Protein AF-A0A1X7SLJ1-F1 (afdb_monomer)

Organism: Amphimedon queenslandica (NCBI:txid400682)

Foldseek 3Di:
DDPPDQLADDFDDWDWDQDPVGIWIKTWNCVQCVQVVVQQVVCVVVCVQPPWDQLDDDAQFKGKIQAPVSPVPHFATPVRAQAAAGADPSDAQQAWFWKWFDAPWGSGGGRMIITGNTRDRVCHPTIHTTIGTDDDPPPD

Radius of gyration: 14.6 Å; Cα contacts (8 Å, |Δi|>4): 293; chains: 1; bounding box: 32×45×34 Å

InterPro domains:
  IPR002130 Cyclophilin-type peptidyl-prolyl cis-trans isomerase domain [PF00160] (16-134)
  IPR002130 Cyclophilin-type peptidyl-prolyl cis-trans isomerase domain [PR00153] (28-43)
  IPR002130 Cyclophilin-type peptidyl-prolyl cis-trans isomerase domain [PR00153] (54-66)
  IPR002130 Cyclophilin-type peptidyl-prolyl cis-trans isomerase domain [PR00153] (97-112)
  IPR002130 Cyclophilin-type peptidyl-prolyl cis-trans isomerase domain [PR00153] (112-124)
  IPR002130 Cyclophilin-type peptidyl-prolyl cis-trans isomerase domain [PR00153] (125-140)
  IPR002130 Cyclophilin-type peptidyl-prolyl cis-trans isomerase domain [PS50072] (19-140)
  IPR020892 Cyclophilin-type peptidyl-prolyl cis-trans isomerase, conserved site [PS00170] (49-66)
  IPR024936 Cyclophilin-type peptidyl-prolyl cis-trans isomerase [PIRSF001467] (14-133)
  IPR029000 Cyclophilin-like domain superfamily [G3DSA:2.40.100.10] (1-139)
  IPR029000 Cyclophilin-like domain superfamily [SSF50891] (4-134)
  IPR044666 Cyclophilin-type peptidyl-prolyl cis-trans isomerase, cyclophilin A-like [PTHR45625] (11-135)

Structure (mmCIF, N/CA/C/O backbone):
data_AF-A0A1X7SLJ1-F1
#
_entry.id   AF-A0A1X7SLJ1-F1
#
loop_
_atom_site.group_PDB
_atom_site.id
_atom_site.type_symbol
_atom_site.label_atom_id
_atom_site.label_alt_id
_atom_site.label_comp_id
_atom_site.label_asym_id
_atom_site.label_entity_id
_atom_site.label_seq_id
_atom_site.pdbx_PDB_ins_code
_atom_site.Cartn_x
_atom_site.Cartn_y
_atom_site.Cartn_z
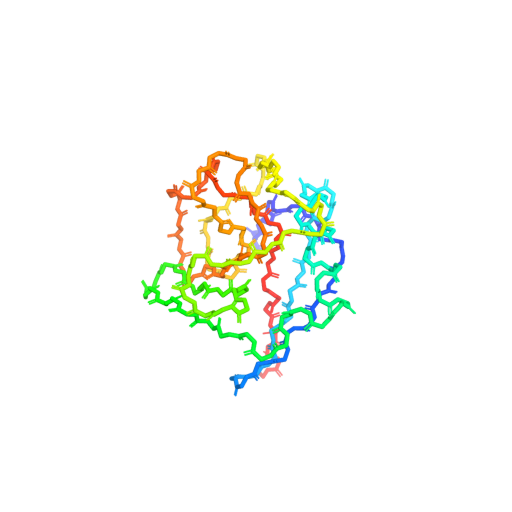_atom_site.occupancy
_atom_site.B_iso_or_equiv
_atom_site.auth_seq_id
_atom_site.auth_comp_id
_atom_site.auth_asym_id
_atom_site.auth_atom_id
_atom_site.pdbx_PDB_model_num
ATOM 1 N N . MET A 1 1 ? 1.566 -31.219 -17.785 1.00 46.25 1 MET A N 1
ATOM 2 C CA . MET A 1 1 ? 2.276 -30.556 -16.670 1.00 46.25 1 MET A CA 1
ATOM 3 C C . MET A 1 1 ? 2.149 -29.055 -16.866 1.00 46.25 1 MET A C 1
ATOM 5 O O . MET A 1 1 ? 2.742 -28.537 -17.800 1.00 46.25 1 MET A O 1
ATOM 9 N N . SER A 1 2 ? 1.320 -28.366 -16.083 1.00 50.44 2 SER A N 1
ATOM 10 C CA . SER A 1 2 ? 1.205 -26.905 -16.159 1.00 50.44 2 SER A CA 1
ATOM 11 C C . SER A 1 2 ? 2.383 -26.271 -15.421 1.00 50.44 2 SER A C 1
ATOM 13 O O . SER A 1 2 ? 2.438 -26.303 -14.193 1.00 50.44 2 SER A O 1
ATOM 15 N N . SER A 1 3 ? 3.349 -25.722 -16.151 1.00 61.53 3 SER A N 1
ATOM 16 C CA . SER A 1 3 ? 4.508 -25.046 -15.566 1.00 61.53 3 SER A CA 1
ATOM 17 C C . SER A 1 3 ? 4.176 -23.582 -15.263 1.00 61.53 3 SER A C 1
ATOM 19 O O . SER A 1 3 ? 4.586 -22.675 -15.987 1.00 61.53 3 SER A O 1
ATOM 21 N N . ILE A 1 4 ? 3.391 -23.344 -14.211 1.00 75.62 4 ILE A N 1
ATOM 22 C CA . ILE A 1 4 ? 3.229 -21.998 -13.651 1.00 75.62 4 ILE A CA 1
ATOM 23 C C . ILE A 1 4 ? 4.381 -21.788 -12.667 1.00 75.62 4 ILE A C 1
ATOM 25 O O . ILE A 1 4 ? 4.387 -22.354 -11.576 1.00 75.62 4 ILE A O 1
ATOM 29 N N . TYR A 1 5 ? 5.380 -20.999 -13.063 1.00 75.38 5 TYR A N 1
ATOM 30 C CA . TYR A 1 5 ? 6.496 -20.637 -12.191 1.00 75.38 5 TYR A CA 1
ATOM 31 C C . TYR A 1 5 ? 6.146 -19.381 -11.392 1.00 75.38 5 TYR A C 1
ATOM 33 O O . TYR A 1 5 ? 6.043 -18.289 -11.948 1.00 75.38 5 TYR A O 1
ATOM 41 N N . ILE A 1 6 ? 5.987 -19.526 -10.076 1.00 77.00 6 ILE A N 1
ATOM 42 C CA . ILE A 1 6 ? 5.844 -18.385 -9.167 1.00 77.00 6 ILE A CA 1
ATOM 43 C C . ILE A 1 6 ? 7.248 -17.885 -8.819 1.00 77.00 6 ILE A C 1
ATOM 45 O O . ILE A 1 6 ? 8.001 -18.550 -8.113 1.00 77.00 6 ILE A O 1
ATOM 49 N N . THR A 1 7 ? 7.611 -16.709 -9.330 1.00 85.38 7 THR A N 1
ATOM 50 C CA . THR A 1 7 ? 8.931 -16.092 -9.101 1.00 85.38 7 THR A CA 1
ATOM 51 C C . THR A 1 7 ? 8.991 -15.254 -7.821 1.00 85.38 7 THR A C 1
ATOM 53 O O . THR A 1 7 ? 10.076 -14.908 -7.347 1.00 85.38 7 THR A O 1
ATOM 56 N N . GLU A 1 8 ? 7.840 -14.915 -7.238 1.00 93.50 8 GLU A N 1
ATOM 57 C CA . GLU A 1 8 ? 7.737 -14.160 -5.985 1.00 93.50 8 GLU A CA 1
ATOM 58 C C . GLU A 1 8 ? 8.351 -14.947 -4.809 1.00 93.50 8 GLU A C 1
ATOM 60 O O . GLU A 1 8 ? 8.296 -16.179 -4.794 1.00 93.50 8 GLU A O 1
ATOM 65 N N . PRO A 1 9 ? 8.999 -14.285 -3.836 1.00 95.62 9 PRO A N 1
ATOM 66 C CA . PRO A 1 9 ? 9.437 -14.938 -2.607 1.00 95.62 9 PRO A CA 1
ATOM 67 C C . PRO A 1 9 ? 8.244 -15.405 -1.767 1.00 95.62 9 PRO A C 1
ATOM 69 O O . PRO A 1 9 ? 7.138 -14.871 -1.913 1.00 95.62 9 PRO A O 1
ATOM 72 N N . PRO A 1 10 ? 8.440 -16.421 -0.907 1.00 95.69 10 PRO A N 1
ATOM 73 C CA . PRO A 1 10 ? 7.410 -16.825 0.036 1.00 95.69 10 PRO A CA 1
ATOM 74 C C . PRO A 1 10 ? 7.101 -15.670 0.993 1.00 95.69 10 PRO A C 1
ATOM 76 O O . PRO A 1 10 ? 7.999 -14.952 1.431 1.00 95.69 10 PRO A O 1
ATOM 79 N N . THR A 1 11 ? 5.825 -15.498 1.312 1.00 97.00 11 THR A N 1
ATOM 80 C CA . THR A 1 11 ? 5.351 -14.510 2.283 1.00 97.00 11 THR A CA 1
ATOM 81 C C . THR A 1 11 ? 5.567 -15.012 3.713 1.00 97.00 11 THR A C 1
ATOM 83 O O . THR A 1 11 ? 5.664 -16.213 3.975 1.00 97.00 11 THR A O 1
ATOM 86 N N . LYS A 1 12 ? 5.665 -14.081 4.663 1.00 95.50 12 LYS A N 1
ATOM 87 C CA . LYS A 1 12 ? 5.738 -14.356 6.099 1.00 95.50 12 LYS A CA 1
ATOM 88 C C . LYS A 1 12 ? 4.983 -13.270 6.861 1.00 95.50 12 LYS A C 1
ATOM 90 O O . LYS A 1 12 ? 5.492 -12.166 7.041 1.00 95.50 12 LYS A O 1
ATOM 95 N N . GLY A 1 13 ? 3.797 -13.622 7.344 1.00 93.81 13 GLY A N 1
ATOM 96 C CA . GLY A 1 13 ? 2.869 -12.707 8.011 1.00 93.81 13 GLY A CA 1
ATOM 97 C C . GLY A 1 13 ? 1.598 -12.511 7.191 1.00 93.81 13 GLY A C 1
ATOM 98 O O . GLY A 1 13 ? 1.627 -12.578 5.961 1.00 93.81 13 GLY A O 1
ATOM 99 N N . LYS A 1 14 ? 0.482 -12.304 7.890 1.00 96.69 14 LYS A N 1
ATOM 100 C CA . LYS A 1 14 ? -0.841 -12.111 7.301 1.00 96.69 14 LYS A CA 1
ATOM 101 C C . LYS A 1 14 ? -1.619 -11.088 8.123 1.00 96.69 14 LYS A C 1
ATOM 103 O O . LYS A 1 14 ? -1.541 -11.123 9.349 1.00 96.69 14 LYS A O 1
ATOM 108 N N . VAL A 1 15 ? -2.368 -10.227 7.449 1.00 97.81 15 VAL A N 1
ATOM 109 C CA . VAL A 1 15 ? -3.309 -9.271 8.044 1.00 97.81 15 VAL A CA 1
ATOM 110 C C . VAL A 1 15 ? -4.657 -9.444 7.352 1.00 97.81 15 VAL A C 1
ATOM 112 O O . VAL A 1 15 ? -4.705 -9.609 6.135 1.00 97.81 15 VAL A O 1
ATOM 115 N N . LEU A 1 16 ? -5.738 -9.426 8.126 1.00 97.94 16 LEU A N 1
ATOM 116 C CA . LEU A 1 16 ? -7.106 -9.429 7.617 1.00 97.94 16 LEU A CA 1
ATOM 117 C C . LEU A 1 16 ? -7.679 -8.019 7.767 1.00 97.94 16 LEU A C 1
ATOM 119 O O . LEU A 1 16 ? -7.811 -7.536 8.889 1.00 97.94 16 LEU A O 1
ATOM 123 N N . LEU A 1 17 ? -8.038 -7.383 6.653 1.00 97.62 17 LEU A N 1
ATOM 124 C CA . LEU A 1 17 ? -8.795 -6.134 6.655 1.00 97.62 17 LEU A CA 1
ATOM 125 C C . LEU A 1 17 ? -10.277 -6.451 6.462 1.00 97.62 17 LEU A C 1
ATOM 127 O O . LEU A 1 17 ? -10.664 -6.991 5.427 1.00 97.62 17 LEU A O 1
ATOM 131 N N . LYS A 1 18 ? -11.105 -6.099 7.444 1.00 97.69 18 LYS A N 1
ATOM 132 C CA . LYS A 1 18 ? -12.563 -6.186 7.328 1.00 97.69 18 LYS A CA 1
ATOM 133 C C . LYS A 1 18 ? -13.082 -4.872 6.774 1.00 97.69 18 LYS A C 1
ATOM 135 O O . LYS A 1 18 ? -12.975 -3.845 7.436 1.00 97.69 18 LYS A O 1
ATOM 140 N N . THR A 1 19 ? -13.612 -4.895 5.559 1.00 97.69 19 THR A N 1
ATOM 141 C CA . THR A 1 19 ? -14.130 -3.693 4.896 1.00 97.69 19 THR A CA 1
ATOM 142 C C . THR A 1 19 ? -15.639 -3.785 4.717 1.00 97.69 19 THR A C 1
ATOM 144 O O . THR A 1 19 ? -16.236 -4.855 4.835 1.00 97.69 19 THR A O 1
ATOM 147 N N . THR A 1 20 ? -16.273 -2.668 4.365 1.00 97.62 20 THR A N 1
ATOM 148 C CA . THR A 1 20 ? -17.707 -2.626 4.039 1.00 97.62 20 THR A CA 1
ATOM 149 C C . THR A 1 20 ? -18.084 -3.477 2.823 1.00 97.62 20 THR A C 1
ATOM 151 O O . THR A 1 20 ? -19.250 -3.832 2.671 1.00 97.62 20 THR A O 1
ATOM 154 N N . LEU A 1 21 ? -17.116 -3.828 1.969 1.00 96.31 21 LEU A N 1
ATOM 155 C CA . LEU A 1 21 ? -17.306 -4.667 0.781 1.00 96.31 21 LEU A CA 1
ATOM 156 C C . LEU A 1 21 ? -16.815 -6.109 0.979 1.00 96.31 21 LEU A C 1
ATOM 158 O O . LEU A 1 21 ? -16.764 -6.879 0.020 1.00 96.31 21 LEU A O 1
ATOM 162 N N . GLY A 1 22 ? -16.469 -6.478 2.213 1.00 96.19 22 GLY A N 1
ATOM 163 C CA . GLY A 1 22 ? -15.998 -7.808 2.575 1.00 96.19 22 GLY A CA 1
ATOM 164 C C . GLY A 1 22 ? -14.551 -7.838 3.053 1.00 96.19 22 GLY A C 1
ATOM 165 O O . GLY A 1 22 ? -13.889 -6.813 3.245 1.00 96.19 22 GLY A O 1
ATOM 166 N N . ASP A 1 23 ? -14.080 -9.057 3.262 1.00 97.06 23 ASP A N 1
ATOM 167 C CA . ASP A 1 23 ? -12.800 -9.353 3.887 1.00 97.06 23 ASP A CA 1
ATOM 168 C C . ASP A 1 23 ? -11.666 -9.378 2.853 1.00 97.06 23 ASP A C 1
ATOM 170 O O . ASP A 1 23 ? -11.761 -10.030 1.811 1.00 97.06 23 ASP A O 1
ATOM 174 N N . ILE A 1 24 ? -10.565 -8.689 3.158 1.00 96.75 24 ILE A N 1
ATOM 175 C CA . ILE A 1 24 ? -9.343 -8.675 2.350 1.00 96.75 24 ILE A CA 1
ATOM 176 C C . ILE A 1 24 ? -8.206 -9.272 3.174 1.00 96.75 24 ILE A C 1
ATOM 178 O O . ILE A 1 24 ? -7.664 -8.650 4.088 1.00 96.75 24 ILE A O 1
ATOM 182 N N . ASP A 1 25 ? -7.815 -10.488 2.813 1.00 97.69 25 ASP A N 1
ATOM 183 C CA . ASP A 1 25 ? -6.649 -11.157 3.375 1.00 97.69 25 ASP A CA 1
ATOM 184 C C . ASP A 1 25 ? -5.371 -10.711 2.655 1.00 97.69 25 ASP A C 1
ATOM 186 O O . ASP A 1 25 ? -5.199 -10.974 1.464 1.00 97.69 25 ASP A O 1
ATOM 190 N N . ILE A 1 26 ? -4.440 -10.091 3.378 1.00 98.38 26 ILE A N 1
ATOM 191 C CA . ILE A 1 26 ? -3.153 -9.624 2.852 1.00 98.38 26 ILE A CA 1
ATOM 192 C C . ILE A 1 26 ? -2.023 -10.473 3.433 1.00 98.38 26 ILE A C 1
ATOM 194 O O . ILE A 1 26 ? -1.850 -10.556 4.646 1.00 98.38 26 ILE A O 1
ATOM 198 N N . GLU A 1 27 ? -1.218 -11.079 2.565 1.00 98.31 27 GLU A N 1
ATOM 199 C CA . GLU A 1 27 ? 0.040 -11.730 2.925 1.00 98.31 27 GLU A CA 1
ATOM 200 C C . GLU A 1 27 ? 1.219 -10.775 2.726 1.00 98.31 27 GLU A C 1
ATOM 202 O O . GLU A 1 27 ? 1.272 -10.039 1.740 1.00 98.31 27 GLU A O 1
ATOM 207 N N . LEU A 1 28 ? 2.186 -10.813 3.642 1.00 98.62 28 LEU A N 1
ATOM 208 C CA . LEU A 1 28 ? 3.260 -9.823 3.723 1.00 98.62 28 LEU A CA 1
ATOM 209 C C . LEU A 1 28 ? 4.630 -10.419 3.388 1.00 98.62 28 LEU A C 1
ATOM 211 O O . LEU A 1 28 ? 4.967 -11.522 3.821 1.00 98.62 28 LEU A O 1
ATOM 215 N N . TRP A 1 29 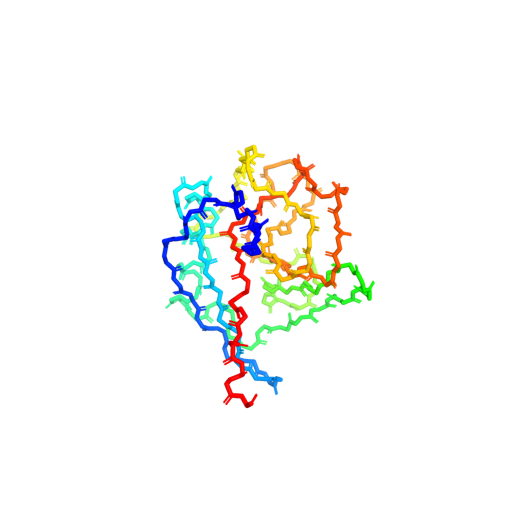? 5.463 -9.663 2.680 1.00 98.56 29 TRP A N 1
ATOM 216 C CA . TRP A 1 29 ? 6.874 -9.978 2.434 1.00 98.56 29 TRP A CA 1
ATOM 217 C C . TRP A 1 29 ? 7.769 -9.325 3.491 1.00 98.56 29 TRP A C 1
ATOM 219 O O . TRP A 1 29 ? 8.596 -8.464 3.201 1.00 98.56 29 TRP A O 1
ATOM 229 N N . SER A 1 30 ? 7.610 -9.744 4.751 1.00 98.12 30 SER A N 1
ATOM 230 C CA . SER A 1 30 ? 8.304 -9.135 5.901 1.00 98.12 30 SER A CA 1
ATOM 231 C C . SER A 1 30 ? 9.828 -9.279 5.889 1.00 98.12 30 SER A C 1
ATOM 233 O O . SER A 1 30 ? 10.512 -8.563 6.617 1.00 98.12 30 SER A O 1
ATOM 235 N N . LYS A 1 31 ? 10.378 -10.190 5.078 1.00 98.06 31 LYS A N 1
ATOM 236 C CA . LYS A 1 31 ? 11.827 -10.317 4.891 1.00 98.06 31 LYS A CA 1
ATOM 237 C C . LYS A 1 31 ? 12.351 -9.299 3.876 1.00 98.06 31 LYS A C 1
ATOM 239 O O . LYS A 1 31 ? 13.444 -8.773 4.062 1.00 98.06 31 LYS A O 1
ATOM 244 N N . GLU A 1 32 ? 11.596 -9.049 2.812 1.00 98.38 32 GLU A N 1
ATOM 245 C CA . GLU A 1 32 ? 11.984 -8.171 1.708 1.00 98.38 32 GLU A CA 1
ATOM 246 C C . GLU A 1 32 ? 11.644 -6.694 1.966 1.00 98.38 32 GLU 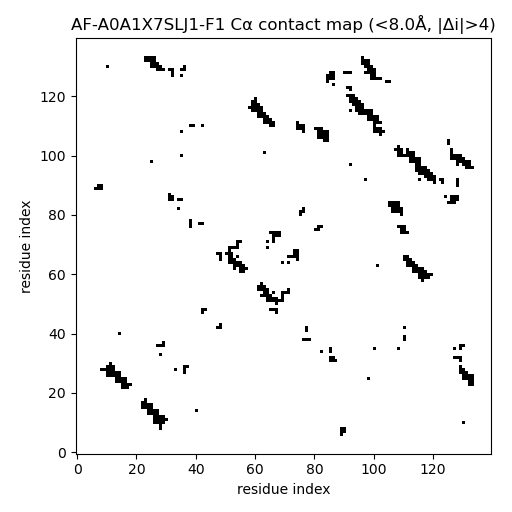A C 1
ATOM 248 O O . GLU A 1 32 ? 12.394 -5.831 1.517 1.00 98.38 32 GLU A O 1
ATOM 253 N N . ALA A 1 33 ? 10.564 -6.409 2.703 1.00 98.44 33 ALA A N 1
ATOM 254 C CA . ALA A 1 33 ? 10.123 -5.060 3.080 1.00 98.44 33 ALA A CA 1
ATOM 255 C C . ALA A 1 33 ? 9.842 -4.955 4.599 1.00 98.44 33 ALA A C 1
ATOM 257 O O . ALA A 1 33 ? 8.684 -4.813 5.016 1.00 98.44 33 ALA A O 1
ATOM 258 N N . PRO A 1 34 ? 10.869 -5.121 5.457 1.00 98.50 34 PRO A N 1
ATOM 259 C CA . PRO A 1 34 ? 10.689 -5.213 6.903 1.00 98.50 34 PRO A CA 1
ATOM 260 C C . PRO A 1 34 ? 10.143 -3.937 7.552 1.00 98.50 34 PRO A C 1
ATOM 262 O O . PRO A 1 34 ? 9.363 -4.056 8.499 1.00 98.50 34 PRO A O 1
ATOM 265 N N . LEU A 1 35 ? 10.517 -2.738 7.088 1.00 98.62 35 LEU A N 1
ATOM 266 C CA . LEU A 1 35 ? 10.000 -1.490 7.662 1.00 98.62 35 LEU A CA 1
ATOM 267 C C . LEU A 1 35 ? 8.543 -1.271 7.270 1.00 98.62 35 LEU A C 1
ATOM 269 O O . LEU A 1 35 ? 7.713 -1.044 8.147 1.00 98.62 35 LEU A O 1
ATOM 273 N N . ALA A 1 36 ? 8.211 -1.426 5.986 1.00 98.81 36 ALA A N 1
ATOM 274 C CA . ALA A 1 36 ? 6.833 -1.280 5.526 1.00 98.81 36 ALA A CA 1
ATOM 275 C C . ALA A 1 36 ? 5.901 -2.294 6.205 1.00 98.81 36 ALA A C 1
ATOM 277 O O . ALA A 1 36 ? 4.848 -1.921 6.719 1.00 98.81 36 ALA A O 1
ATOM 278 N N . CYS A 1 37 ? 6.313 -3.565 6.291 1.00 98.75 37 CYS A N 1
ATOM 279 C CA . CYS A 1 3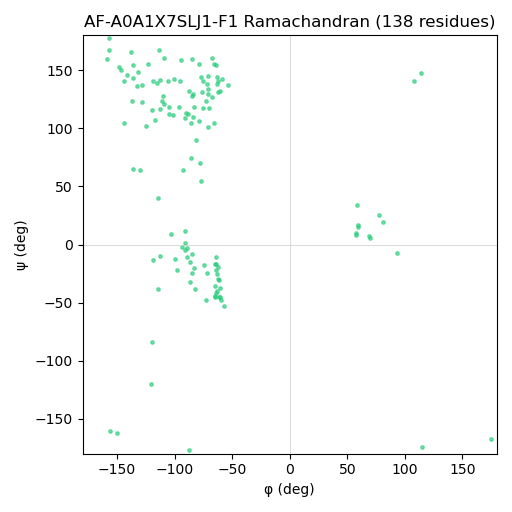7 ? 5.518 -4.594 6.961 1.00 98.75 37 CYS A CA 1
ATOM 280 C C . CYS A 1 37 ? 5.356 -4.316 8.459 1.00 98.75 37 CYS A C 1
ATOM 282 O O . CYS A 1 37 ? 4.266 -4.503 8.994 1.00 98.75 37 CYS A O 1
ATOM 284 N N . ARG A 1 38 ? 6.417 -3.875 9.148 1.00 98.75 38 ARG A N 1
ATOM 285 C CA . ARG A 1 38 ? 6.342 -3.547 10.577 1.00 98.75 38 ARG A CA 1
ATOM 286 C C . ARG A 1 38 ? 5.423 -2.356 10.829 1.00 98.75 38 ARG A C 1
ATOM 288 O O . ARG A 1 38 ? 4.605 -2.435 11.738 1.00 98.75 38 ARG A O 1
ATOM 295 N N . ASN A 1 39 ? 5.552 -1.302 10.027 1.00 98.81 39 ASN A N 1
ATOM 296 C CA . ASN A 1 39 ? 4.682 -0.133 10.080 1.00 98.81 39 ASN A CA 1
ATOM 297 C C . ASN A 1 39 ? 3.217 -0.533 9.891 1.00 98.81 39 ASN A C 1
ATOM 299 O O . ASN A 1 39 ? 2.395 -0.260 10.755 1.00 98.81 39 ASN A O 1
ATOM 303 N N . PHE A 1 40 ? 2.917 -1.270 8.820 1.00 98.81 40 PHE A N 1
ATOM 304 C CA . PHE A 1 40 ? 1.557 -1.701 8.511 1.00 98.81 40 PHE A CA 1
ATOM 305 C C . PHE A 1 40 ? 0.942 -2.559 9.626 1.00 98.81 40 PHE A C 1
ATOM 307 O O . PHE A 1 40 ? -0.162 -2.279 10.076 1.00 98.81 40 PHE A O 1
ATOM 314 N N . ILE A 1 41 ? 1.670 -3.569 10.122 1.00 98.69 41 ILE A N 1
ATOM 315 C CA . ILE A 1 41 ? 1.184 -4.438 11.206 1.00 98.69 41 ILE A CA 1
ATOM 316 C C . ILE A 1 41 ? 0.925 -3.635 12.483 1.00 98.69 41 ILE A C 1
ATOM 318 O O . ILE A 1 41 ? -0.104 -3.835 13.118 1.00 98.69 41 ILE A O 1
ATOM 322 N N . GLN A 1 42 ? 1.844 -2.750 12.870 1.00 98.69 42 GLN A N 1
ATOM 323 C CA . GLN A 1 42 ? 1.696 -1.966 14.094 1.00 98.69 42 GLN A CA 1
ATOM 324 C C . GLN A 1 42 ? 0.503 -1.004 13.998 1.00 98.69 42 GLN A C 1
ATOM 326 O O . GLN A 1 42 ? -0.307 -0.984 14.915 1.00 98.69 42 GLN A O 1
ATOM 331 N N . LEU A 1 43 ? 0.329 -0.299 12.871 1.00 98.75 43 LEU A N 1
ATOM 332 C CA . LEU A 1 43 ? -0.840 0.561 12.641 1.00 98.75 43 LEU A CA 1
ATOM 333 C C . LEU A 1 43 ? -2.153 -0.239 12.680 1.00 98.75 43 LEU A C 1
ATOM 335 O O . LEU A 1 43 ? -3.141 0.230 13.237 1.00 98.75 43 LEU A O 1
ATOM 339 N N . CYS A 1 44 ? -2.170 -1.471 12.155 1.00 98.44 44 CYS A N 1
ATOM 340 C CA . CYS A 1 44 ? -3.323 -2.362 12.309 1.00 98.44 44 CYS A CA 1
ATOM 341 C C . CYS A 1 44 ? -3.593 -2.740 13.775 1.00 98.44 44 CYS A C 1
ATOM 343 O O . CYS A 1 44 ?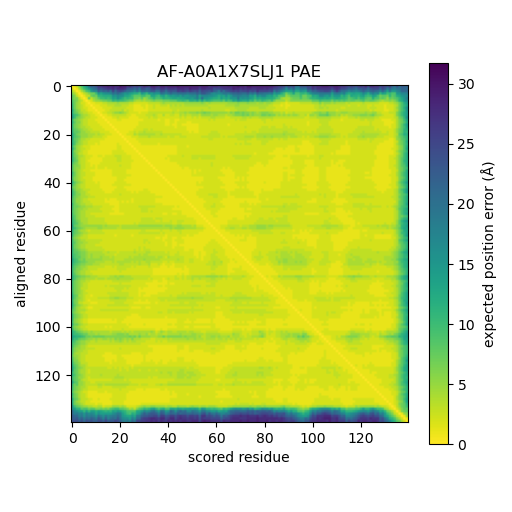 -4.749 -2.824 14.168 1.00 98.44 44 CYS A O 1
ATOM 345 N N . LEU A 1 45 ? -2.552 -3.002 14.573 1.00 98.31 45 LEU A N 1
ATOM 346 C CA . LEU A 1 45 ? -2.691 -3.365 15.991 1.00 98.31 45 LEU A CA 1
ATOM 347 C C . LEU A 1 45 ? -3.114 -2.185 16.875 1.00 98.31 45 LEU A C 1
ATOM 349 O O . LEU A 1 45 ? -3.677 -2.404 17.942 1.00 98.31 45 LEU A O 1
ATOM 353 N N . GLU A 1 46 ? -2.828 -0.961 16.442 1.00 98.31 46 GLU A N 1
ATOM 354 C CA . GLU A 1 46 ? -3.201 0.287 17.116 1.00 98.31 46 GLU A CA 1
ATOM 355 C C . GLU A 1 46 ? -4.562 0.827 16.653 1.00 98.31 46 GLU A C 1
ATOM 357 O O . GLU A 1 46 ? -4.898 1.969 16.955 1.00 98.31 46 GLU A O 1
ATOM 362 N N . ASP A 1 47 ? -5.338 0.031 15.906 1.00 98.44 47 ASP A N 1
ATOM 363 C CA . ASP A 1 47 ? -6.648 0.416 15.368 1.00 98.44 47 ASP A CA 1
ATOM 364 C C . ASP A 1 47 ? -6.609 1.657 14.446 1.00 98.44 47 ASP A C 1
ATOM 366 O O . ASP A 1 47 ? -7.647 2.218 14.098 1.00 98.44 47 ASP A O 1
ATOM 370 N N . TYR A 1 48 ? -5.422 2.060 13.976 1.00 98.62 48 TYR A N 1
ATOM 371 C CA . TYR A 1 48 ? -5.195 3.293 13.210 1.00 98.62 48 TYR A CA 1
ATOM 372 C C . TYR A 1 48 ? -5.967 3.336 11.886 1.00 98.62 48 TYR A C 1
ATOM 374 O O . TYR A 1 48 ? -6.337 4.402 11.398 1.00 98.62 48 TYR A O 1
ATOM 382 N N . TYR A 1 49 ? -6.195 2.168 11.283 1.00 98.75 49 TYR A N 1
ATOM 383 C CA . TYR A 1 49 ? -6.921 2.042 10.020 1.00 98.75 49 TYR A CA 1
ATOM 384 C C . TYR A 1 49 ? -8.437 1.878 10.188 1.00 98.75 49 TYR A C 1
ATOM 386 O O . TYR A 1 49 ? -9.144 1.835 9.174 1.00 98.75 49 TYR A O 1
ATOM 394 N N . ASN A 1 50 ? -8.953 1.801 11.418 1.00 98.38 50 ASN A N 1
ATOM 395 C CA . ASN A 1 50 ? -10.391 1.693 11.642 1.00 98.38 50 ASN A CA 1
ATOM 396 C C . ASN A 1 50 ? -11.102 2.950 11.132 1.00 98.38 50 ASN A C 1
ATOM 398 O O . ASN A 1 50 ? -10.607 4.065 11.276 1.00 98.38 50 ASN A O 1
ATOM 402 N N . ASP A 1 51 ? -12.239 2.741 10.469 1.00 97.81 51 ASP A N 1
ATOM 403 C CA . ASP A 1 51 ? -13.058 3.781 9.831 1.00 97.81 51 ASP A CA 1
ATOM 404 C C . ASP A 1 51 ? -12.341 4.641 8.768 1.00 97.81 51 ASP A C 1
ATOM 406 O O . ASP A 1 51 ? -12.911 5.602 8.247 1.00 97.81 51 ASP A O 1
ATOM 410 N N . THR A 1 52 ? -11.120 4.269 8.363 1.00 98.44 52 THR A N 1
ATOM 411 C CA . THR A 1 52 ? -10.423 4.929 7.252 1.00 98.44 52 THR A CA 1
ATOM 412 C C . THR A 1 52 ? -11.004 4.504 5.904 1.00 98.44 52 THR A C 1
ATOM 414 O O . THR A 1 52 ? -11.347 3.341 5.678 1.00 98.44 52 THR A O 1
ATOM 417 N N . ILE A 1 53 ? -11.122 5.458 4.978 1.00 98.31 53 ILE A N 1
ATOM 418 C CA . ILE A 1 53 ? -11.707 5.223 3.653 1.00 98.31 53 ILE A CA 1
ATOM 419 C C . ILE A 1 53 ? -10.642 4.912 2.594 1.00 98.31 53 ILE A C 1
ATOM 421 O O . ILE A 1 53 ? -9.481 5.321 2.688 1.00 98.31 53 ILE A O 1
ATOM 425 N N . PHE A 1 54 ? -11.072 4.268 1.509 1.00 98.38 54 PHE A N 1
ATOM 426 C CA . PHE A 1 54 ? -10.341 4.286 0.242 1.00 98.38 54 PHE A CA 1
ATOM 427 C C . PHE A 1 54 ? -10.675 5.580 -0.510 1.00 98.38 54 PHE A C 1
ATOM 429 O O . PHE A 1 54 ? -11.646 5.639 -1.262 1.00 98.38 54 PHE A O 1
ATOM 436 N N . HIS A 1 55 ? -9.898 6.636 -0.268 1.00 98.25 55 HIS A N 1
ATOM 437 C CA . HIS A 1 55 ? -10.177 7.987 -0.770 1.00 98.25 55 HIS A CA 1
ATOM 438 C C . HIS A 1 55 ? -9.887 8.163 -2.271 1.00 98.25 55 HIS A C 1
ATOM 440 O O . HIS A 1 55 ? -10.367 9.115 -2.883 1.00 98.25 55 HIS A O 1
A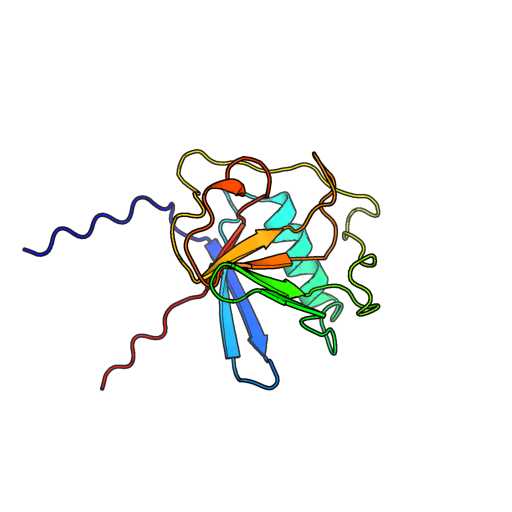TOM 446 N N . ARG A 1 56 ? -9.110 7.263 -2.892 1.00 98.00 56 ARG A N 1
ATOM 447 C CA . ARG A 1 56 ? -8.759 7.352 -4.317 1.00 98.00 56 ARG A CA 1
ATOM 448 C C . ARG A 1 56 ? -8.846 5.994 -5.000 1.00 98.00 56 ARG A C 1
ATOM 450 O O . ARG A 1 56 ? -8.147 5.056 -4.632 1.00 98.00 56 ARG A O 1
ATOM 457 N N . VAL A 1 57 ? -9.654 5.91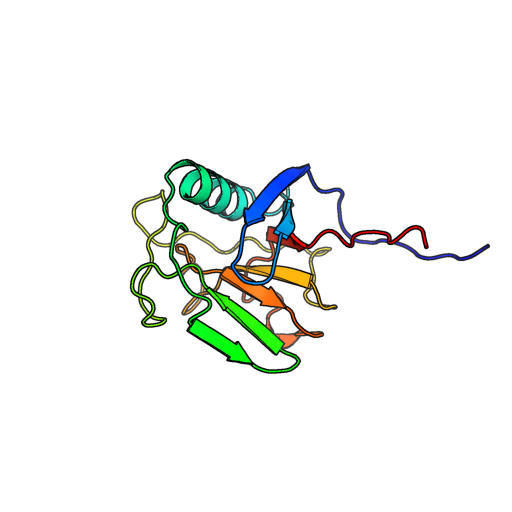1 -6.056 1.00 98.00 57 VAL A N 1
ATOM 458 C CA . VAL A 1 57 ? -9.794 4.709 -6.890 1.00 98.00 57 VAL A CA 1
ATOM 459 C C . VAL A 1 57 ? -9.613 5.092 -8.352 1.00 98.00 57 VAL A C 1
ATOM 461 O O . VAL A 1 57 ? -10.334 5.937 -8.875 1.00 98.00 57 VAL A O 1
ATOM 464 N N . VAL A 1 58 ? -8.645 4.463 -9.014 1.00 97.81 58 VAL A N 1
ATOM 465 C CA . VAL A 1 58 ? -8.373 4.636 -10.443 1.00 97.81 58 VAL A CA 1
ATOM 466 C C . VAL A 1 58 ? -8.529 3.278 -11.116 1.00 97.81 58 VAL A C 1
ATOM 468 O O . VAL A 1 58 ? -7.792 2.339 -10.804 1.00 97.81 58 VAL A O 1
ATOM 471 N N . PHE A 1 59 ? -9.510 3.172 -12.015 1.00 95.19 59 PHE A N 1
ATOM 472 C CA . PHE A 1 59 ? -9.835 1.933 -12.724 1.00 95.19 59 PHE A CA 1
ATOM 473 C C . PHE A 1 59 ? -8.596 1.344 -13.414 1.00 95.19 59 PHE A C 1
ATOM 475 O O . PHE A 1 59 ? -7.791 2.084 -13.972 1.00 95.19 59 PHE A O 1
ATOM 482 N N . GLU A 1 60 ? -8.428 0.020 -13.316 1.00 94.00 60 GLU A N 1
ATOM 483 C CA . GLU A 1 60 ? -7.276 -0.742 -13.841 1.00 94.00 60 GLU A CA 1
ATOM 484 C C . GLU A 1 60 ? -5.889 -0.325 -13.322 1.00 94.00 60 GLU A C 1
ATOM 486 O O . GLU A 1 60 ? -4.878 -0.873 -13.758 1.00 94.00 60 GLU A O 1
ATOM 491 N N . PHE A 1 61 ? -5.826 0.563 -12.330 1.00 97.50 61 PHE A N 1
ATOM 492 C CA . PHE A 1 61 ? -4.574 1.051 -11.770 1.00 97.50 61 PHE A CA 1
ATOM 493 C C . PHE A 1 61 ? -4.461 0.714 -10.282 1.00 97.50 61 PHE A C 1
ATOM 495 O O . PHE A 1 61 ? -3.886 -0.323 -9.939 1.00 97.50 61 PHE A O 1
ATOM 502 N N . VAL A 1 62 ? -5.035 1.529 -9.391 1.00 98.19 62 VAL A N 1
ATOM 503 C CA . VAL A 1 62 ? -4.920 1.344 -7.935 1.00 98.19 62 VAL A CA 1
ATOM 504 C C . VAL A 1 62 ? -6.179 1.775 -7.179 1.00 98.19 62 VAL A C 1
ATOM 506 O O . VAL A 1 62 ? -6.867 2.715 -7.577 1.00 98.19 62 VAL A O 1
ATOM 509 N N . ALA A 1 63 ? -6.430 1.120 -6.046 1.00 98.50 63 ALA A N 1
ATOM 510 C CA . ALA A 1 63 ? -7.292 1.609 -4.974 1.00 98.50 63 ALA A CA 1
ATOM 511 C C . ALA A 1 63 ? -6.415 1.986 -3.772 1.00 98.50 63 ALA A C 1
ATOM 513 O O . ALA A 1 63 ? -5.677 1.141 -3.269 1.00 98.50 63 ALA A O 1
ATOM 514 N N . GLN A 1 64 ? -6.466 3.243 -3.340 1.00 98.69 64 GLN A N 1
ATOM 515 C CA . GLN A 1 64 ? -5.593 3.833 -2.325 1.00 98.69 64 GLN A CA 1
ATOM 516 C C . GLN A 1 64 ? -6.394 4.237 -1.083 1.00 98.69 64 GLN A C 1
ATOM 518 O O . GLN A 1 64 ? -7.504 4.764 -1.191 1.00 98.69 64 GLN A O 1
ATOM 523 N N . GLY A 1 65 ? -5.816 3.971 0.088 1.00 98.50 65 GLY A N 1
ATOM 524 C CA . GLY A 1 65 ? -6.394 4.241 1.402 1.00 98.50 65 GLY A CA 1
ATOM 525 C C . GLY A 1 65 ? -5.310 4.386 2.473 1.00 98.50 65 GLY A C 1
ATOM 526 O O . GLY A 1 65 ? -4.142 4.626 2.161 1.00 98.50 65 GLY A O 1
ATOM 527 N N . GLY A 1 66 ? -5.694 4.241 3.741 1.00 98.12 66 GLY A N 1
ATOM 528 C CA . GLY A 1 66 ? -4.765 4.350 4.872 1.00 98.12 66 GLY A CA 1
ATOM 529 C C . GLY A 1 66 ? -4.439 5.785 5.302 1.00 98.12 66 GLY A C 1
ATOM 530 O O . GLY A 1 66 ? -3.425 6.002 5.963 1.00 98.12 66 GLY A O 1
ATOM 531 N N . ASP A 1 67 ? -5.282 6.750 4.926 1.00 98.44 67 ASP A N 1
ATOM 532 C CA . ASP A 1 67 ? -5.251 8.128 5.426 1.00 98.44 67 ASP A CA 1
ATOM 533 C C . ASP A 1 67 ? -6.407 8.332 6.425 1.00 98.44 67 ASP A C 1
ATOM 535 O O . ASP A 1 67 ? -7.566 8.326 5.994 1.00 98.44 67 ASP A O 1
ATOM 539 N N . PRO A 1 68 ? -6.132 8.540 7.728 1.00 97.81 68 PRO A N 1
ATOM 540 C CA . PRO A 1 68 ? -7.174 8.794 8.728 1.00 97.81 68 PRO A CA 1
ATOM 541 C C . PRO A 1 68 ? -7.963 10.084 8.517 1.00 97.81 68 PRO A C 1
ATOM 543 O O . PRO A 1 68 ? -9.074 10.216 9.018 1.00 97.81 68 PRO A O 1
ATOM 546 N N . THR A 1 69 ? -7.403 11.045 7.784 1.00 97.62 69 THR A N 1
ATOM 547 C CA . THR A 1 69 ? -8.079 12.309 7.472 1.00 97.62 69 THR A CA 1
ATOM 548 C C . THR A 1 69 ? -9.016 12.183 6.270 1.00 97.62 69 THR A C 1
ATOM 550 O O . THR A 1 69 ? -9.901 13.016 6.090 1.00 97.62 69 THR A O 1
ATOM 553 N N . GLY A 1 70 ? -8.820 11.158 5.431 1.00 96.69 70 GLY A N 1
ATOM 554 C CA . GLY A 1 70 ? -9.570 10.944 4.192 1.00 96.69 70 GLY A CA 1
ATOM 555 C C . GLY A 1 70 ? -9.290 11.962 3.078 1.00 96.69 70 GLY A C 1
ATOM 556 O O . GLY A 1 70 ? -9.981 11.937 2.061 1.00 96.69 70 GLY A O 1
ATOM 557 N N . THR A 1 71 ? -8.307 12.851 3.246 1.00 97.25 71 THR A N 1
ATOM 558 C CA . THR A 1 71 ? -8.006 13.941 2.300 1.00 97.25 71 THR A CA 1
ATOM 559 C C . THR A 1 71 ? -7.105 13.501 1.145 1.00 97.25 71 THR A C 1
ATOM 561 O O . THR A 1 71 ? -7.137 14.099 0.072 1.00 97.25 71 THR A O 1
ATOM 564 N N . GLY A 1 72 ? -6.322 12.444 1.359 1.00 95.94 72 GLY A N 1
ATOM 565 C CA . GLY A 1 72 ? -5.267 11.966 0.471 1.00 95.94 72 GLY A CA 1
ATOM 566 C C . GLY A 1 72 ? -3.881 12.528 0.795 1.00 95.94 72 GLY A C 1
ATOM 567 O O . GLY A 1 72 ? -2.898 12.045 0.238 1.00 95.94 72 GLY A O 1
ATOM 568 N N . GLU A 1 73 ? -3.774 13.486 1.717 1.00 95.12 73 GLU A N 1
ATOM 569 C CA . GLU A 1 73 ? -2.508 14.125 2.110 1.00 95.12 73 GLU A CA 1
ATOM 570 C C . GLU A 1 73 ? -2.087 13.798 3.552 1.00 95.12 73 GLU A C 1
ATOM 572 O O . GLU A 1 73 ? -0.966 14.109 3.951 1.00 95.12 73 GLU A O 1
ATOM 577 N N . GLY A 1 74 ? -2.962 13.167 4.341 1.00 95.62 74 GLY A N 1
ATOM 578 C CA . GLY A 1 74 ? -2.685 12.825 5.734 1.00 95.62 74 GLY A CA 1
ATOM 579 C C . GLY A 1 74 ? -1.986 11.477 5.917 1.00 95.62 74 GLY A C 1
ATOM 580 O O . GLY A 1 74 ? -1.678 10.758 4.963 1.00 95.62 74 GLY A O 1
ATOM 581 N N . GLY A 1 75 ? -1.773 11.113 7.181 1.00 97.19 75 GLY A N 1
ATOM 582 C CA . GLY A 1 75 ? -1.200 9.827 7.565 1.00 97.19 75 GLY A CA 1
ATOM 583 C C . GLY A 1 75 ? 0.234 9.915 8.079 1.00 97.19 75 GLY A C 1
ATOM 584 O O . GLY A 1 75 ? 1.067 10.650 7.555 1.00 97.19 75 GLY A O 1
ATOM 585 N N . GLU A 1 76 ? 0.535 9.124 9.103 1.00 98.12 76 GLU A N 1
ATOM 586 C CA . GLU A 1 76 ? 1.819 9.129 9.802 1.00 98.12 76 GLU A CA 1
ATOM 587 C C . GLU A 1 76 ? 2.344 7.702 9.969 1.00 98.12 76 GLU A C 1
ATOM 589 O O . GLU A 1 76 ? 1.581 6.746 10.087 1.00 98.12 76 GLU A O 1
ATOM 594 N N . SER A 1 77 ? 3.667 7.541 9.961 1.00 98.44 77 SER A N 1
ATOM 595 C CA . SER A 1 77 ? 4.274 6.246 10.269 1.00 98.44 77 SER A CA 1
ATOM 596 C C . SER A 1 77 ? 4.424 6.066 11.779 1.00 98.44 77 SER A C 1
ATOM 598 O O . SER A 1 77 ? 4.562 7.035 12.529 1.00 98.44 77 SER A O 1
ATOM 600 N N . ILE A 1 78 ? 4.563 4.816 12.217 1.00 98.56 78 ILE A N 1
ATOM 601 C CA . ILE A 1 78 ? 4.892 4.486 13.615 1.00 98.56 78 ILE A CA 1
ATOM 602 C C . ILE A 1 78 ? 6.273 4.995 14.058 1.00 98.56 78 ILE A C 1
ATOM 604 O O . ILE A 1 78 ? 6.631 4.912 15.231 1.00 98.56 78 ILE A O 1
ATOM 608 N N . TYR A 1 79 ? 7.095 5.455 13.113 1.00 98.31 79 TYR A N 1
ATOM 609 C CA . TYR A 1 79 ? 8.448 5.939 13.365 1.00 98.31 79 TYR A CA 1
ATOM 610 C C . TYR A 1 79 ? 8.487 7.449 13.647 1.00 98.31 79 TYR A C 1
ATOM 612 O O . TYR A 1 79 ? 9.574 8.004 13.808 1.00 98.31 79 TYR A O 1
ATOM 620 N N . GLY A 1 80 ? 7.332 8.128 13.656 1.00 96.81 80 GLY A N 1
ATOM 621 C CA . GLY A 1 80 ? 7.218 9.578 13.861 1.00 96.81 80 GLY A CA 1
ATOM 622 C C . GLY A 1 80 ? 7.754 10.428 12.701 1.00 96.81 80 GLY A C 1
ATOM 623 O O . GLY A 1 80 ? 7.854 11.644 12.816 1.00 96.81 80 GLY A O 1
ATOM 624 N N . SER A 1 81 ? 8.147 9.799 11.592 1.00 97.62 81 SER A N 1
ATOM 625 C CA . SER A 1 81 ? 8.641 10.453 10.373 1.00 97.62 81 SER A CA 1
ATOM 626 C C . SER A 1 81 ? 8.500 9.517 9.165 1.00 97.62 81 SER A C 1
ATOM 628 O O . SER A 1 81 ? 8.378 8.300 9.359 1.00 97.62 81 SER A O 1
ATOM 630 N N . PRO A 1 82 ? 8.505 10.025 7.920 1.00 98.31 82 PRO A N 1
ATOM 631 C CA . PRO A 1 82 ? 8.485 9.162 6.745 1.00 98.31 82 PRO A CA 1
ATOM 632 C C . PRO A 1 82 ? 9.689 8.210 6.708 1.00 98.31 82 PRO A C 1
ATOM 634 O O . PRO A 1 82 ? 10.802 8.577 7.091 1.00 98.31 82 PRO A O 1
ATOM 637 N N . PHE A 1 83 ? 9.477 6.972 6.255 1.00 98.62 83 PHE A N 1
ATOM 638 C CA . PHE A 1 83 ? 10.524 5.951 6.193 1.00 98.62 83 PHE A CA 1
ATOM 639 C C . PHE A 1 83 ? 10.962 5.627 4.759 1.00 98.62 83 PHE A C 1
ATOM 641 O O . PHE A 1 83 ? 10.276 5.899 3.770 1.00 98.62 83 PHE A O 1
ATOM 648 N N . LYS A 1 84 ? 12.156 5.032 4.658 1.00 98.50 84 LYS A N 1
ATOM 649 C CA . LYS A 1 84 ? 12.830 4.742 3.386 1.00 98.50 84 LYS A CA 1
ATOM 650 C C . LYS A 1 84 ? 12.078 3.743 2.506 1.00 98.50 84 LYS A C 1
ATOM 652 O O . LYS A 1 84 ? 11.396 2.857 3.012 1.00 98.50 84 LYS A O 1
ATOM 657 N N . ASP A 1 85 ? 12.311 3.834 1.201 1.00 98.69 85 ASP A N 1
ATOM 658 C CA . ASP A 1 85 ? 11.820 2.840 0.250 1.00 98.69 85 ASP A CA 1
ATOM 659 C C . ASP A 1 85 ? 12.570 1.501 0.386 1.00 98.69 85 ASP A C 1
ATOM 661 O O . ASP A 1 85 ? 13.782 1.463 0.633 1.00 98.69 85 ASP A O 1
ATOM 665 N N . GLU A 1 86 ? 11.859 0.390 0.180 1.00 98.50 86 GLU A N 1
ATOM 666 C CA . GLU A 1 86 ? 12.396 -0.973 0.237 1.00 98.50 86 GLU A CA 1
ATOM 667 C C . GLU A 1 86 ? 12.091 -1.711 -1.075 1.00 98.50 86 GLU A C 1
ATOM 669 O O . GLU A 1 86 ? 10.975 -2.164 -1.331 1.00 98.50 86 GLU A O 1
ATOM 674 N N . PHE A 1 87 ? 13.098 -1.824 -1.947 1.00 98.06 87 PHE A N 1
ATOM 675 C CA . PHE A 1 87 ? 12.951 -2.462 -3.257 1.00 98.06 87 PHE A CA 1
ATOM 676 C C . PHE A 1 87 ? 13.601 -3.842 -3.298 1.00 98.06 87 PHE A C 1
ATOM 678 O O . PHE A 1 87 ? 14.718 -4.039 -2.821 1.00 98.06 87 PHE A O 1
ATOM 685 N N . HIS A 1 88 ? 12.937 -4.786 -3.967 1.00 97.38 88 HIS A N 1
ATOM 686 C CA . HIS A 1 88 ? 13.446 -6.139 -4.162 1.00 97.38 88 HIS A CA 1
ATOM 687 C C . HIS A 1 88 ? 13.310 -6.575 -5.625 1.00 97.38 88 HIS A C 1
ATOM 689 O O . HIS A 1 88 ? 12.273 -6.382 -6.256 1.00 97.38 88 HIS A O 1
ATOM 695 N N . GLN A 1 89 ? 14.345 -7.206 -6.187 1.00 96.00 89 GLN A N 1
ATOM 696 C CA . GLN A 1 89 ? 14.396 -7.521 -7.6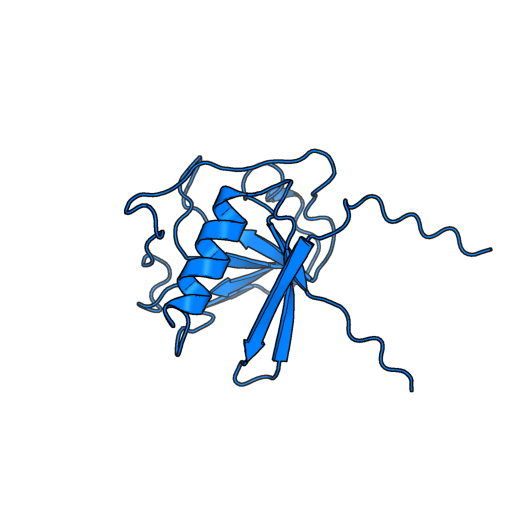24 1.00 96.00 89 GLN A CA 1
ATOM 697 C C . GLN A 1 89 ? 13.282 -8.470 -8.089 1.00 96.00 89 GLN A C 1
ATOM 699 O O . GLN A 1 89 ? 12.840 -8.377 -9.231 1.00 96.00 89 GLN A O 1
ATOM 704 N N . ARG A 1 90 ? 12.807 -9.358 -7.206 1.00 96.38 90 ARG A N 1
ATOM 705 C CA . ARG A 1 90 ? 11.729 -10.318 -7.508 1.00 96.38 90 ARG A CA 1
ATOM 706 C C . ARG A 1 90 ? 10.322 -9.808 -7.190 1.00 96.38 90 ARG A C 1
ATOM 708 O O . ARG A 1 90 ? 9.362 -10.520 -7.461 1.00 96.38 90 ARG A O 1
ATOM 715 N N . LEU A 1 91 ? 10.203 -8.624 -6.589 1.00 97.44 91 LEU A N 1
ATOM 716 C CA . LEU A 1 91 ? 8.924 -7.989 -6.287 1.00 97.44 91 LEU A CA 1
ATOM 717 C C . LEU A 1 91 ? 8.676 -6.908 -7.337 1.00 97.44 91 LEU A C 1
ATOM 719 O O . LEU A 1 91 ? 9.413 -5.925 -7.416 1.00 97.44 91 LEU A O 1
ATOM 723 N N . LYS A 1 92 ? 7.680 -7.138 -8.194 1.00 97.31 92 LYS A N 1
ATOM 724 C CA . LYS A 1 92 ? 7.332 -6.259 -9.315 1.00 97.31 92 LYS A CA 1
ATOM 725 C C . LYS A 1 92 ? 5.827 -6.086 -9.396 1.00 97.31 92 LYS A C 1
ATOM 727 O O . LYS A 1 92 ? 5.091 -7.048 -9.201 1.00 97.31 92 LYS A O 1
ATOM 732 N N . PHE A 1 93 ? 5.389 -4.885 -9.753 1.00 97.50 93 PHE A N 1
ATOM 733 C CA . PHE A 1 93 ? 3.984 -4.533 -9.944 1.00 97.50 93 PHE A CA 1
ATOM 734 C C . PHE A 1 93 ? 3.425 -5.045 -11.284 1.00 97.50 93 PHE A C 1
ATOM 736 O O . PHE A 1 93 ? 2.909 -4.296 -12.108 1.00 97.50 93 PHE A O 1
ATOM 743 N N . ASN A 1 94 ? 3.556 -6.350 -11.521 1.00 96.31 94 ASN A N 1
ATOM 744 C CA . ASN A 1 94 ? 3.273 -6.990 -12.807 1.00 96.31 94 ASN A CA 1
ATOM 745 C C . ASN A 1 94 ? 1.842 -7.551 -12.934 1.00 96.31 94 ASN A C 1
ATOM 747 O O . ASN A 1 94 ? 1.495 -8.100 -13.980 1.00 96.31 94 ASN A O 1
ATOM 751 N N . ARG A 1 95 ? 1.021 -7.445 -11.881 1.00 95.69 95 ARG A N 1
ATOM 752 C CA . ARG A 1 95 ? -0.354 -7.961 -11.817 1.00 95.69 95 ARG A CA 1
ATOM 753 C C . ARG A 1 95 ? -1.189 -7.223 -10.766 1.00 95.69 95 ARG A C 1
ATOM 755 O O . ARG A 1 95 ? -0.649 -6.557 -9.883 1.00 95.69 95 ARG A O 1
ATOM 762 N N . ARG A 1 96 ? -2.507 -7.433 -10.818 1.00 97.12 96 ARG A N 1
ATOM 763 C CA . ARG A 1 96 ? -3.450 -6.985 -9.782 1.00 97.12 96 ARG A CA 1
ATOM 764 C C . ARG A 1 96 ? -3.263 -7.726 -8.450 1.00 97.12 96 ARG A C 1
ATOM 766 O O . ARG A 1 96 ? -2.745 -8.850 -8.417 1.00 97.12 96 ARG A O 1
ATOM 773 N N . GLY A 1 97 ? -3.779 -7.133 -7.377 1.00 97.69 97 GLY A N 1
ATOM 774 C CA . GLY A 1 97 ? -3.780 -7.702 -6.030 1.00 97.69 97 GLY A CA 1
ATOM 775 C C . GLY A 1 97 ? -2.430 -7.598 -5.321 1.00 97.69 97 GLY A C 1
ATOM 776 O O . GLY A 1 97 ? -2.128 -8.427 -4.467 1.00 97.69 97 GLY A O 1
ATOM 777 N N . LEU A 1 98 ? -1.599 -6.628 -5.698 1.00 98.38 98 LEU A N 1
ATOM 778 C CA . LEU A 1 98 ? -0.341 -6.306 -5.027 1.00 98.38 98 LEU A CA 1
ATOM 779 C C . LEU A 1 98 ? -0.542 -5.085 -4.130 1.00 98.38 98 LEU A C 1
ATOM 781 O O . LEU A 1 98 ? -1.279 -4.176 -4.500 1.00 98.38 98 LEU A O 1
ATOM 785 N N . VAL A 1 99 ? 0.098 -5.073 -2.964 1.00 98.75 99 VAL A N 1
ATOM 786 C CA . VAL A 1 99 ? -0.060 -4.031 -1.944 1.00 98.75 99 VAL A CA 1
ATOM 787 C C . VAL A 1 99 ? 1.242 -3.250 -1.807 1.00 98.75 99 VAL A C 1
ATOM 789 O O . VAL A 1 99 ? 2.281 -3.815 -1.450 1.00 98.75 99 VAL A O 1
ATOM 792 N N . GLY A 1 100 ? 1.187 -1.959 -2.129 1.00 98.69 100 GLY A N 1
ATOM 793 C CA . GLY A 1 100 ? 2.336 -1.058 -2.107 1.00 98.69 100 GLY A CA 1
ATOM 794 C C . GLY A 1 100 ? 2.122 0.156 -1.209 1.00 98.69 100 GLY A C 1
ATOM 795 O O . GLY A 1 100 ? 0.987 0.556 -0.964 1.00 98.69 100 GLY A O 1
ATOM 796 N N . MET A 1 101 ? 3.213 0.742 -0.719 1.00 98.75 101 MET A N 1
ATOM 797 C CA . MET A 1 101 ? 3.171 2.009 0.017 1.00 98.75 101 MET A CA 1
ATOM 798 C C . MET A 1 101 ? 2.981 3.178 -0.951 1.00 98.75 101 MET A C 1
ATOM 800 O O . MET A 1 101 ? 3.703 3.279 -1.950 1.00 98.75 101 MET A O 1
ATOM 804 N N . ALA A 1 102 ? 2.033 4.066 -0.651 1.00 98.06 102 ALA A N 1
ATOM 805 C CA . ALA A 1 102 ? 1.930 5.350 -1.334 1.00 98.06 102 ALA A CA 1
ATOM 806 C C . ALA A 1 102 ? 3.004 6.305 -0.786 1.00 98.06 102 ALA A C 1
ATOM 808 O O . ALA A 1 102 ? 3.337 6.253 0.396 1.00 98.06 102 ALA A O 1
ATOM 809 N N . ASN A 1 103 ? 3.564 7.149 -1.652 1.00 95.12 103 ASN A N 1
ATOM 810 C CA . ASN A 1 103 ? 4.564 8.150 -1.283 1.00 95.12 103 ASN A CA 1
ATOM 811 C C . ASN A 1 103 ? 4.443 9.390 -2.187 1.00 95.12 103 ASN A C 1
ATOM 813 O O . ASN A 1 103 ? 3.977 9.286 -3.326 1.00 95.12 103 ASN A O 1
ATOM 817 N N . GLY A 1 104 ? 4.849 10.562 -1.685 1.00 92.38 104 GLY A N 1
ATOM 818 C CA . GLY A 1 104 ? 4.970 11.796 -2.474 1.00 92.38 104 GLY A CA 1
ATOM 819 C C . GLY A 1 104 ? 6.314 11.917 -3.202 1.00 92.38 104 GLY A C 1
ATOM 820 O O . GLY A 1 104 ? 6.514 12.799 -4.037 1.00 92.38 104 GLY A O 1
ATOM 821 N N . GLY A 1 105 ? 7.250 11.014 -2.907 1.00 93.56 105 GLY A N 1
ATOM 822 C CA . GLY A 1 105 ? 8.589 10.987 -3.470 1.00 93.56 105 GLY A CA 1
ATOM 823 C C . GLY A 1 105 ? 9.458 9.908 -2.829 1.00 93.56 105 GLY A C 1
ATOM 824 O O . GLY A 1 105 ? 8.982 9.025 -2.118 1.00 93.56 105 GLY A O 1
ATOM 825 N N . LYS A 1 106 ? 10.764 9.979 -3.096 1.00 95.88 106 LYS A N 1
ATOM 826 C CA . LYS A 1 106 ? 11.738 9.019 -2.568 1.00 95.88 106 LYS A CA 1
ATOM 827 C C . LYS A 1 106 ? 11.787 9.077 -1.039 1.00 95.88 106 LYS A C 1
ATOM 829 O O . LYS A 1 106 ? 12.026 10.147 -0.488 1.00 95.88 106 LYS A O 1
ATOM 834 N N . ASN A 1 107 ? 11.716 7.914 -0.390 1.00 96.38 107 ASN A N 1
ATOM 835 C CA . ASN A 1 107 ? 11.795 7.741 1.066 1.00 96.38 107 ASN A CA 1
ATOM 836 C C . ASN A 1 107 ? 10.720 8.505 1.857 1.00 96.38 107 ASN A C 1
ATOM 838 O O . ASN A 1 107 ? 10.985 8.970 2.963 1.00 96.38 107 ASN A O 1
ATOM 842 N N . ASP A 1 108 ? 9.526 8.621 1.286 1.00 97.69 108 ASP A N 1
ATOM 843 C CA . ASP A 1 108 ? 8.412 9.382 1.852 1.00 97.69 108 ASP A CA 1
ATOM 844 C C . ASP A 1 108 ? 7.232 8.466 2.231 1.00 97.69 108 ASP A C 1
ATOM 846 O O . ASP A 1 108 ? 6.072 8.750 1.954 1.00 97.69 108 ASP A O 1
ATOM 850 N N . ASN A 1 109 ? 7.527 7.289 2.792 1.00 98.44 109 ASN A N 1
ATOM 851 C CA . ASN A 1 109 ? 6.486 6.328 3.163 1.00 98.44 109 ASN A CA 1
ATOM 852 C C . ASN A 1 109 ? 5.932 6.656 4.560 1.00 98.44 109 ASN A C 1
ATOM 854 O O . ASN A 1 109 ? 6.703 6.753 5.517 1.00 98.44 109 ASN A O 1
ATOM 858 N N . THR A 1 110 ? 4.608 6.768 4.693 1.00 98.44 110 THR A N 1
ATOM 859 C CA . THR A 1 110 ? 3.905 7.011 5.970 1.00 98.44 110 THR A CA 1
ATOM 860 C C . THR A 1 110 ? 2.916 5.877 6.289 1.00 98.44 110 THR A C 1
ATOM 862 O O . THR A 1 110 ? 3.342 4.729 6.413 1.00 98.44 110 THR A O 1
ATOM 865 N N . SER A 1 111 ? 1.614 6.145 6.429 1.00 98.62 111 SER A N 1
ATOM 866 C CA . SER A 1 111 ? 0.570 5.131 6.652 1.00 98.62 111 SER A CA 1
ATOM 867 C C . SER A 1 111 ? -0.174 4.728 5.382 1.00 98.62 111 SER A C 1
ATOM 869 O O . SER A 1 111 ? -0.785 3.656 5.356 1.00 98.62 111 SER A O 1
ATOM 871 N N . GLN A 1 112 ? -0.161 5.574 4.348 1.00 98.81 112 GLN A N 1
ATOM 872 C CA . GLN A 1 112 ? -0.971 5.356 3.156 1.00 98.81 112 GLN A CA 1
ATOM 873 C C . GLN A 1 112 ? -0.445 4.194 2.310 1.00 98.81 112 GLN A C 1
ATOM 875 O O . GLN A 1 112 ? 0.754 4.057 2.052 1.00 98.81 112 GLN A O 1
ATOM 880 N N . PHE A 1 113 ? -1.366 3.373 1.817 1.00 98.88 113 PHE A N 1
ATOM 881 C CA . PHE A 1 113 ? -1.065 2.230 0.963 1.00 98.88 113 PHE A CA 1
ATOM 882 C C . PHE A 1 113 ? -2.070 2.136 -0.182 1.00 98.88 113 PHE A C 1
ATOM 884 O O . PHE A 1 113 ? -3.136 2.756 -0.171 1.00 98.88 113 PHE A O 1
ATOM 891 N N . PHE A 1 114 ? -1.736 1.332 -1.182 1.00 98.81 114 PHE A N 1
ATOM 892 C CA . PHE A 1 114 ? -2.622 1.040 -2.294 1.00 98.81 114 PHE A CA 1
ATOM 893 C C . PHE A 1 114 ? -2.623 -0.444 -2.649 1.00 98.81 114 PHE A C 1
ATOM 895 O O . PHE A 1 114 ? -1.643 -1.157 -2.431 1.00 98.81 114 PHE A O 1
ATOM 902 N N . ILE A 1 115 ? -3.728 -0.892 -3.243 1.00 98.62 115 ILE A N 1
ATOM 903 C CA . ILE A 1 115 ? -3.893 -2.217 -3.840 1.00 98.62 115 ILE A CA 1
ATOM 904 C C . ILE A 1 115 ? -3.969 -2.047 -5.358 1.00 98.62 115 ILE A C 1
ATOM 906 O O . ILE A 1 115 ? -4.780 -1.264 -5.855 1.00 98.62 115 ILE A O 1
ATOM 910 N N . THR A 1 116 ? -3.144 -2.775 -6.110 1.00 98.56 116 THR A N 1
ATOM 911 C CA . THR A 1 116 ? -3.172 -2.723 -7.577 1.00 98.56 116 THR A CA 1
ATOM 912 C C . THR A 1 116 ? -4.424 -3.395 -8.136 1.00 98.56 116 THR A C 1
ATOM 914 O O . THR A 1 116 ? -4.777 -4.517 -7.764 1.00 98.56 116 THR A O 1
ATOM 917 N N . LEU A 1 117 ? -5.080 -2.727 -9.082 1.00 98.00 117 LEU A N 1
ATOM 918 C CA . LEU A 1 117 ? -6.244 -3.233 -9.817 1.00 98.00 117 LEU A CA 1
ATOM 919 C C . LEU A 1 117 ? -5.869 -3.769 -11.207 1.00 98.00 117 LEU A C 1
ATOM 921 O O . LEU A 1 117 ? -6.651 -4.495 -11.819 1.00 98.00 117 LEU A O 1
ATOM 925 N N . GLY A 1 118 ? -4.648 -3.487 -11.663 1.00 97.00 118 GLY A N 1
ATOM 926 C CA . GLY A 1 118 ? -4.069 -3.980 -12.908 1.00 97.00 118 GLY A CA 1
ATOM 927 C C . GLY A 1 118 ? -2.549 -4.113 -12.815 1.00 97.00 118 GLY A C 1
ATOM 928 O O . GLY A 1 118 ? -1.982 -4.195 -11.723 1.00 97.00 118 GLY A O 1
ATOM 929 N N . ARG A 1 119 ? -1.887 -4.187 -13.972 1.00 97.25 119 ARG A N 1
ATOM 930 C CA . ARG A 1 119 ? -0.423 -4.139 -14.078 1.00 97.25 119 ARG A CA 1
ATOM 931 C C . ARG A 1 119 ? 0.019 -2.677 -14.086 1.00 97.25 119 ARG A C 1
ATOM 933 O O . ARG A 1 119 ? -0.507 -1.903 -14.874 1.00 97.25 119 ARG A O 1
ATOM 940 N N . THR A 1 120 ? 0.983 -2.328 -13.240 1.00 96.94 120 THR A N 1
ATOM 941 C CA . THR A 1 120 ? 1.394 -0.936 -12.996 1.00 96.94 120 THR A CA 1
ATOM 942 C C . THR A 1 120 ? 2.921 -0.844 -12.959 1.00 96.94 120 THR A C 1
ATOM 944 O O . THR A 1 120 ? 3.535 -0.596 -11.915 1.00 96.94 120 THR A O 1
ATOM 947 N N . ASP A 1 121 ? 3.562 -1.128 -14.094 1.00 96.88 121 ASP A N 1
ATOM 948 C CA . ASP A 1 121 ? 5.022 -1.229 -14.186 1.00 96.88 121 ASP A CA 1
ATOM 949 C C . ASP A 1 121 ? 5.738 0.091 -13.863 1.00 96.88 121 ASP A C 1
ATOM 951 O O . ASP A 1 121 ? 6.887 0.082 -13.418 1.00 96.88 121 ASP A O 1
ATOM 955 N N . GLU A 1 122 ? 5.056 1.216 -14.052 1.00 96.75 122 GLU A N 1
ATOM 956 C CA . GLU A 1 122 ? 5.516 2.571 -13.770 1.00 96.75 122 GLU A CA 1
ATOM 957 C C . GLU A 1 122 ? 5.765 2.848 -12.282 1.00 96.75 122 GLU A C 1
ATOM 959 O O . GLU A 1 122 ? 6.461 3.820 -11.972 1.00 96.75 122 GLU A O 1
ATOM 964 N N . LEU A 1 123 ? 5.232 2.008 -11.383 1.00 97.25 123 LEU A N 1
ATOM 965 C CA . LEU A 1 123 ? 5.443 2.070 -9.930 1.00 97.25 123 LEU A CA 1
ATOM 966 C C . LEU A 1 123 ? 6.673 1.262 -9.477 1.00 97.25 123 LEU A C 1
ATOM 968 O O . LEU A 1 123 ? 7.127 1.384 -8.335 1.00 97.25 123 LEU A O 1
ATOM 972 N N . ASN A 1 124 ? 7.252 0.440 -10.363 1.00 96.81 124 ASN A N 1
ATOM 973 C CA . ASN A 1 124 ? 8.444 -0.341 -10.042 1.00 96.81 124 ASN A CA 1
ATOM 974 C C . ASN A 1 124 ? 9.620 0.575 -9.678 1.00 96.81 124 ASN A C 1
ATOM 976 O O . ASN A 1 124 ? 9.957 1.499 -10.415 1.00 96.81 124 ASN A O 1
ATOM 980 N N . ASN A 1 125 ? 10.293 0.261 -8.567 1.00 95.19 125 ASN A N 1
ATOM 981 C CA . ASN A 1 125 ? 11.404 1.047 -8.009 1.00 95.19 125 ASN A CA 1
ATOM 982 C C . ASN A 1 125 ? 11.032 2.502 -7.646 1.00 95.19 125 ASN A C 1
ATOM 984 O O . ASN A 1 125 ? 11.924 3.335 -7.495 1.00 95.19 125 ASN A O 1
ATOM 988 N N . LYS A 1 126 ? 9.734 2.807 -7.528 1.00 97.75 126 LYS A N 1
ATOM 989 C CA . LYS A 1 126 ? 9.223 4.072 -6.982 1.00 97.75 126 LYS A CA 1
ATOM 990 C C . LYS A 1 126 ? 8.466 3.851 -5.683 1.00 97.75 126 LYS A C 1
ATOM 992 O O . LYS A 1 126 ? 8.611 4.638 -4.760 1.00 97.75 126 LYS A O 1
ATOM 997 N N . ASN A 1 127 ? 7.710 2.758 -5.605 1.00 98.62 127 ASN A N 1
ATOM 998 C CA . ASN A 1 127 ? 6.907 2.414 -4.440 1.00 98.62 127 ASN A CA 1
ATOM 999 C C . ASN A 1 127 ? 7.364 1.082 -3.846 1.00 98.62 127 ASN A C 1
ATOM 1001 O O . ASN A 1 127 ? 7.703 0.137 -4.566 1.00 98.62 127 ASN A O 1
ATOM 1005 N N . THR A 1 128 ? 7.371 1.013 -2.518 1.00 98.69 128 THR A N 1
ATOM 1006 C CA . THR A 1 128 ? 7.692 -0.208 -1.776 1.00 98.69 128 THR A CA 1
ATOM 1007 C C . THR A 1 128 ? 6.559 -1.217 -1.942 1.00 98.69 128 THR A C 1
ATOM 1009 O O . THR A 1 128 ? 5.438 -0.954 -1.515 1.00 98.69 128 THR A O 1
ATOM 1012 N N . LEU A 1 129 ? 6.839 -2.374 -2.549 1.00 98.62 129 LEU A N 1
ATOM 1013 C CA . LEU A 1 129 ? 5.904 -3.499 -2.655 1.00 98.62 129 LEU A CA 1
ATOM 1014 C C . LEU A 1 129 ? 6.105 -4.425 -1.454 1.00 98.62 129 LEU A C 1
ATOM 1016 O O . LEU A 1 129 ? 7.123 -5.110 -1.376 1.00 98.62 129 LEU A O 1
ATOM 1020 N N . PHE A 1 130 ? 5.143 -4.448 -0.530 1.00 98.69 130 PHE A N 1
ATOM 1021 C CA . PHE A 1 130 ? 5.307 -5.123 0.762 1.00 98.69 130 PHE A CA 1
ATOM 1022 C C . PHE A 1 130 ? 4.316 -6.266 1.004 1.00 98.69 130 PHE A C 1
ATOM 1024 O O . PHE A 1 130 ? 4.539 -7.081 1.899 1.00 98.69 130 PHE A O 1
ATOM 1031 N N . GLY A 1 131 ? 3.258 -6.388 0.199 1.00 98.44 131 GLY A N 1
ATOM 1032 C CA . GLY A 1 131 ? 2.306 -7.485 0.349 1.00 98.44 131 GLY A CA 1
ATOM 1033 C C . GLY A 1 131 ? 1.512 -7.823 -0.904 1.00 98.44 131 GLY A C 1
ATOM 1034 O O . GLY A 1 131 ? 1.626 -7.179 -1.948 1.00 98.44 131 GLY A O 1
ATOM 1035 N N . LYS A 1 132 ? 0.682 -8.857 -0.791 1.00 98.06 132 LYS A N 1
ATOM 1036 C CA . LYS A 1 132 ? -0.275 -9.272 -1.818 1.00 98.06 132 LYS A CA 1
ATOM 1037 C C . LYS A 1 132 ? -1.586 -9.718 -1.196 1.00 98.06 132 LYS A C 1
ATOM 1039 O O . LYS A 1 132 ? -1.597 -10.337 -0.136 1.00 98.06 132 LYS A O 1
ATOM 1044 N N . VAL A 1 133 ? -2.681 -9.456 -1.895 1.00 97.62 133 VAL A N 1
ATOM 1045 C CA . VAL A 1 133 ? -3.992 -9.998 -1.543 1.00 97.62 133 VAL A CA 1
ATOM 1046 C C . VAL A 1 133 ? -3.996 -11.494 -1.848 1.00 97.62 133 VAL A C 1
ATOM 1048 O O . VAL A 1 133 ? -3.608 -11.924 -2.941 1.00 97.62 133 VAL A O 1
ATOM 1051 N N . ARG A 1 134 ? -4.418 -12.298 -0.874 1.00 92.88 134 ARG A N 1
ATOM 1052 C CA . ARG A 1 134 ? -4.589 -13.737 -1.038 1.00 92.88 134 ARG A CA 1
ATOM 1053 C C . ARG A 1 134 ? -5.824 -13.991 -1.897 1.00 92.88 134 ARG A C 1
ATOM 1055 O O . ARG A 1 134 ? -6.924 -13.571 -1.558 1.00 92.88 134 ARG A O 1
ATOM 1062 N N . GLY A 1 135 ? -5.644 -14.716 -2.999 1.00 79.81 135 GLY A N 1
ATOM 1063 C CA . GLY A 1 135 ? -6.775 -15.250 -3.750 1.00 79.81 135 GLY A CA 1
ATOM 1064 C C . GLY A 1 135 ? -7.488 -16.312 -2.917 1.00 79.81 135 GLY A C 1
ATOM 1065 O O . GLY A 1 135 ? -6.849 -17.253 -2.439 1.00 79.81 135 GLY A O 1
ATOM 1066 N N . VAL A 1 136 ? -8.799 -16.169 -2.741 1.00 63.31 136 VAL A N 1
ATOM 1067 C CA . VAL A 1 136 ? -9.632 -17.264 -2.244 1.00 63.31 136 VAL A CA 1
ATOM 1068 C C . VAL A 1 136 ? -9.799 -18.234 -3.411 1.00 63.31 136 VAL A C 1
ATOM 1070 O O . VAL A 1 136 ? -10.297 -17.855 -4.470 1.00 63.31 136 VAL A O 1
ATOM 1073 N N . ALA A 1 137 ? -9.306 -19.464 -3.263 1.00 48.81 137 ALA A N 1
ATOM 1074 C CA . ALA A 1 137 ? -9.689 -20.531 -4.174 1.00 48.81 137 ALA A CA 1
ATOM 1075 C C . ALA A 1 137 ? -11.146 -20.860 -3.845 1.00 48.81 137 ALA A C 1
ATOM 1077 O O . ALA A 1 137 ? -11.413 -21.503 -2.831 1.00 48.81 137 ALA A O 1
ATOM 1078 N N . ASN A 1 138 ? -12.080 -20.359 -4.649 1.00 42.84 138 ASN A N 1
ATOM 1079 C CA . ASN A 1 138 ? -13.440 -20.873 -4.611 1.00 42.84 138 ASN A CA 1
ATOM 1080 C C . ASN A 1 138 ? -13.353 -22.318 -5.112 1.00 42.84 138 ASN A C 1
ATOM 1082 O O . ASN A 1 138 ? -13.103 -22.551 -6.293 1.00 42.84 138 ASN A O 1
ATOM 1086 N N . ASN A 1 139 ? -13.444 -23.273 -4.186 1.00 36.72 139 ASN A N 1
ATOM 1087 C CA . ASN A 1 139 ? -13.699 -24.673 -4.504 1.00 36.72 139 ASN A CA 1
ATOM 1088 C C . ASN A 1 139 ? -15.200 -24.814 -4.789 1.00 36.72 139 ASN A C 1
ATOM 1090 O O . ASN A 1 139 ? -15.919 -25.378 -3.967 1.00 36.72 139 ASN A O 1
ATOM 1094 N N . ASP A 1 140 ? -15.641 -24.263 -5.917 1.00 35.22 140 ASP A N 1
ATOM 1095 C CA . ASP A 1 140 ? -16.915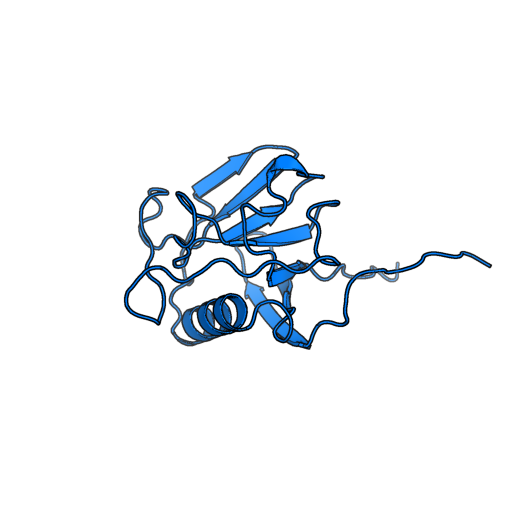 -24.615 -6.546 1.00 35.22 140 ASP A CA 1
ATOM 1096 C C . ASP A 1 140 ? -16.631 -25.449 -7.802 1.00 35.22 140 ASP A C 1
ATOM 1098 O O . ASP A 1 140 ? -15.785 -25.013 -8.622 1.00 35.22 140 ASP A O 1
#

pLDDT: mean 94.05, std 12.14, range [35.22, 98.88]

Mean predicted aligned error: 3.89 Å

Solvent-accessible surface area (backbone atoms only — not comparable to full-atom values): 8019 Å² total; per-residue (Å²): 135,86,85,80,80,80,72,57,76,84,65,56,59,75,49,76,46,83,47,101,92,48,77,45,44,34,37,23,29,39,86,68,13,46,65,61,37,49,40,55,52,51,40,58,75,67,53,57,55,62,95,38,43,72,68,42,75,44,87,60,41,34,42,28,29,42,15,72,73,51,75,79,82,48,53,63,26,90,76,81,46,59,37,73,70,36,78,47,95,64,64,68,41,76,42,52,41,33,28,30,41,42,56,94,49,87,42,37,32,42,41,27,31,30,36,27,59,19,60,41,67,87,42,53,92,68,40,28,62,27,34,30,54,60,79,79,81,76,91,121

Nearest PDB structures (foldseek):
  7dvq-assembly1_z  TM=9.961E-01  e=1.038E-20  Homo sapiens
  2hq6-assembly1_A  TM=1.003E+00  e=3.388E-20  Homo sapiens
  1zkc-assembly2_B  TM=9.596E-01  e=3.697E-16  Homo sapiens
  2fu0-assembly1_A  TM=9.925E-01  e=2.138E-14  Plasmodium falciparum 3D7
  6lkb-assembly1_B  TM=9.651E-01  e=1.613E-14  Arabidopsis thaliana

Secondary structure (DSSP, 8-state):
-------SPPPB-EEEEEETTEEEEEEEBTTTSHHHHHHHHHHHHTTTTTT-B--EEETTTEEEE-BTTSSSS----TTSS-B-----TT----SSSEEEE--SSTT-B-S-EEEESS--GGGTTTS-EEEEEPPP----

Sequence (140 aa):
MSSIYITEPPTKGKVLLKTTLGDIDIELWSKEAPLACRNFIQLCLEDYYNDTIFHRVVFEFVAQGGDPTGTGEGGESIYGSPFKDEFHQRLKFNRRGLVGMANGGKNDNTSQFFITLGRTDELNNKNTLFGKVRGVANND